Protein AF-E3KXL5-F1 (afdb_monomer_lite)

Foldseek 3Di:
DDDPQRVCVVVVHDDDQLNVLVVVLVPDDPVCVVLSVVLVPVPDRRGPVSSVVSVVVVVVVVVVVVVDPDDVPDDPDPPPPPDLDAAQLGHDPSHPDDPVQDCSNVVVNDDDDPPPPDPPDDDDDDD

Radius of gyration: 30.41 Å; chains: 1; bounding box: 52×74×77 Å

Structure (mmCIF, N/CA/C/O backbone):
data_AF-E3KXL5-F1
#
_entry.id   AF-E3KXL5-F1
#
loop_
_atom_site.group_PDB
_atom_site.id
_atom_site.type_symbol
_atom_site.label_atom_id
_atom_site.label_alt_id
_atom_site.label_comp_id
_atom_site.label_asym_id
_atom_site.label_entity_id
_atom_site.label_seq_id
_atom_site.pdbx_PDB_ins_code
_atom_site.Cartn_x
_atom_site.Cartn_y
_atom_site.Cartn_z
_atom_site.occupancy
_atom_site.B_iso_or_equiv
_atom_site.auth_seq_id
_atom_site.auth_comp_id
_atom_site.auth_asym_id
_atom_site.auth_atom_id
_atom_site.pdbx_PDB_model_num
ATOM 1 N N . MET A 1 1 ? -16.891 -24.657 21.244 1.00 61.53 1 MET A N 1
ATOM 2 C CA . MET A 1 1 ? -16.593 -23.553 22.189 1.00 61.53 1 MET A CA 1
ATOM 3 C C . MET A 1 1 ? -16.925 -22.233 21.511 1.00 61.53 1 MET A C 1
ATOM 5 O O . MET A 1 1 ? -16.466 -22.031 20.396 1.00 61.53 1 MET A O 1
ATOM 9 N N . LYS A 1 2 ? -17.722 -21.355 22.138 1.00 63.81 2 LYS A N 1
ATOM 10 C CA . LYS A 1 2 ? -17.938 -19.987 21.626 1.00 63.81 2 LYS A CA 1
ATOM 11 C C . LYS A 1 2 ? -16.601 -19.242 21.614 1.00 63.81 2 LYS A C 1
ATOM 13 O O . LYS A 1 2 ? -15.877 -19.318 22.611 1.00 63.81 2 LYS A O 1
ATOM 18 N N . THR A 1 3 ? -16.278 -18.558 20.517 1.00 76.62 3 THR A N 1
ATOM 19 C CA . THR A 1 3 ? -15.054 -17.751 20.427 1.00 76.62 3 THR A CA 1
ATOM 20 C C . THR A 1 3 ? -15.130 -16.589 21.419 1.00 76.62 3 THR A C 1
ATOM 22 O O . THR A 1 3 ? -16.216 -16.155 21.810 1.00 76.62 3 THR A O 1
ATOM 25 N N . PHE A 1 4 ? -13.974 -16.089 21.857 1.00 71.75 4 PHE A N 1
ATOM 26 C CA . PHE A 1 4 ? -13.883 -14.965 22.796 1.00 71.75 4 PHE A CA 1
ATOM 27 C C . PHE A 1 4 ? -14.692 -13.745 22.312 1.00 71.75 4 PHE A C 1
ATOM 29 O O . PHE A 1 4 ? -15.440 -13.156 23.088 1.00 71.75 4 PHE A O 1
ATOM 36 N N . LYS A 1 5 ? -14.656 -13.468 20.999 1.00 68.25 5 LYS A N 1
ATOM 37 C CA . LYS A 1 5 ? -15.459 -12.426 20.338 1.00 68.25 5 LYS A CA 1
ATOM 38 C C . LYS A 1 5 ? -16.966 -12.606 20.561 1.00 68.25 5 LYS A C 1
ATOM 40 O O . LYS A 1 5 ? -17.645 -11.645 20.897 1.00 68.25 5 LYS A O 1
ATOM 45 N N . THR A 1 6 ? -17.495 -13.823 20.420 1.00 75.44 6 THR A N 1
ATOM 46 C CA . THR A 1 6 ? -18.931 -14.099 20.615 1.00 75.44 6 THR A CA 1
ATOM 47 C C . THR A 1 6 ? -19.371 -13.857 22.059 1.00 75.44 6 THR A C 1
ATOM 49 O O . THR A 1 6 ? -20.452 -13.327 22.279 1.00 75.44 6 THR A O 1
ATOM 52 N N . ARG A 1 7 ? -18.525 -14.187 23.043 1.00 77.94 7 ARG A N 1
ATOM 53 C CA . ARG A 1 7 ? -18.833 -13.958 24.468 1.00 77.94 7 ARG A CA 1
ATOM 54 C C . ARG A 1 7 ? -18.870 -12.473 24.827 1.00 77.94 7 ARG A C 1
ATOM 56 O O . ARG A 1 7 ? -19.663 -12.071 25.666 1.00 77.94 7 ARG A O 1
ATOM 63 N N . LEU A 1 8 ? -18.020 -11.673 24.190 1.00 75.62 8 LEU A N 1
ATOM 64 C CA . LEU A 1 8 ? -17.990 -10.226 24.384 1.00 75.62 8 LEU A CA 1
ATOM 65 C C . LEU A 1 8 ? -19.215 -9.535 23.771 1.00 75.62 8 LEU A C 1
ATOM 67 O O . LEU A 1 8 ? -19.826 -8.684 24.408 1.00 75.62 8 LEU A O 1
ATOM 71 N N . ILE A 1 9 ? -19.632 -9.969 22.581 1.00 78.12 9 ILE A N 1
ATOM 72 C CA . ILE A 1 9 ? -20.859 -9.469 21.947 1.00 78.12 9 ILE A CA 1
ATOM 73 C C . ILE A 1 9 ? -22.093 -9.833 22.792 1.00 78.12 9 ILE A C 1
ATOM 75 O O . ILE A 1 9 ? -22.988 -9.008 22.945 1.00 78.12 9 ILE A O 1
ATOM 79 N N . GLU A 1 10 ? -22.125 -11.030 23.394 1.00 78.69 10 GLU A N 1
ATOM 80 C CA . GLU A 1 10 ? -23.221 -11.475 24.275 1.00 78.69 10 GLU A CA 1
ATOM 81 C C . GLU A 1 10 ? -23.403 -10.601 25.528 1.00 78.69 10 GLU A C 1
ATOM 83 O O . GLU A 1 10 ? -24.527 -10.466 26.003 1.00 78.69 10 GLU A O 1
ATOM 88 N N . VAL A 1 11 ? -22.340 -9.971 26.043 1.00 86.25 11 VAL A N 1
ATOM 89 C CA . VAL A 1 11 ? -22.422 -9.030 27.182 1.00 86.25 11 VAL A CA 1
ATOM 90 C C . VAL A 1 11 ? -22.650 -7.575 26.747 1.00 86.25 11 VAL A C 1
ATOM 92 O O . VAL A 1 11 ? -22.511 -6.661 27.555 1.00 86.25 11 VAL A O 1
ATOM 95 N N . GLY A 1 12 ? -22.984 -7.343 25.473 1.00 72.00 12 GLY A N 1
ATOM 96 C CA . GLY A 1 12 ? -23.193 -6.006 24.913 1.00 72.00 12 GLY A CA 1
ATOM 97 C C . GLY A 1 12 ? -21.901 -5.230 24.644 1.00 72.00 12 GLY A C 1
ATOM 98 O O . GLY A 1 12 ? -21.954 -4.036 24.361 1.00 72.00 12 GLY A O 1
ATOM 99 N N . TRP A 1 13 ? -20.737 -5.884 24.712 1.00 75.38 13 TRP A N 1
ATOM 100 C CA . TRP A 1 13 ? -19.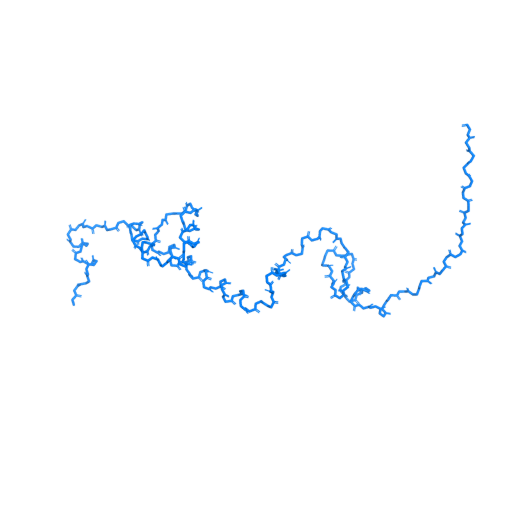456 -5.257 24.405 1.00 75.38 13 TRP A CA 1
ATOM 101 C C . TRP A 1 13 ? -19.150 -5.384 22.912 1.00 75.38 13 TRP A C 1
ATOM 103 O O . TRP A 1 13 ? -18.727 -6.435 22.421 1.00 75.38 13 TRP A O 1
ATOM 113 N N . SER A 1 14 ? -19.365 -4.298 22.170 1.00 71.75 14 SER A N 1
ATOM 114 C CA . SER A 1 14 ? -18.904 -4.174 20.788 1.00 71.75 14 SER A CA 1
ATOM 115 C C . SER A 1 14 ? -17.493 -3.595 20.768 1.00 71.75 14 SER A C 1
ATOM 117 O O . SER A 1 14 ? -17.280 -2.465 21.206 1.00 71.75 14 SER A O 1
ATOM 119 N N . LEU A 1 15 ? -16.536 -4.349 20.232 1.00 72.88 15 LEU A N 1
ATOM 120 C CA . LEU A 1 15 ? -15.184 -3.855 20.002 1.00 72.88 15 LEU A CA 1
ATOM 121 C C . LEU A 1 15 ? -15.188 -2.977 18.735 1.00 72.88 15 LEU A C 1
ATOM 123 O O . LEU A 1 15 ? -15.535 -3.502 17.671 1.00 72.88 15 LEU A O 1
ATOM 127 N N . PRO A 1 16 ? -14.844 -1.676 18.814 1.00 79.00 16 PRO A N 1
ATOM 128 C CA . PRO A 1 16 ? -14.803 -0.805 17.642 1.00 79.00 16 PRO A CA 1
ATOM 129 C C . PRO A 1 16 ? -13.850 -1.359 16.581 1.00 79.00 16 PRO A C 1
ATOM 131 O O . PRO A 1 16 ? -12.784 -1.877 16.927 1.00 79.00 16 PRO A O 1
ATOM 134 N N . ALA A 1 17 ? -14.203 -1.241 15.300 1.00 72.50 17 ALA A N 1
ATOM 135 C CA . ALA A 1 17 ? -13.388 -1.766 14.200 1.00 72.50 17 ALA A CA 1
ATOM 136 C C . ALA A 1 17 ? -11.941 -1.232 14.238 1.00 72.50 17 ALA A C 1
ATOM 138 O O . ALA A 1 17 ? -10.999 -1.990 13.989 1.00 72.50 17 ALA A O 1
ATOM 139 N N . ASP A 1 18 ? -11.778 0.018 14.671 1.00 77.38 18 ASP A N 1
ATOM 140 C CA . ASP A 1 18 ? -10.487 0.699 14.774 1.00 77.38 18 ASP A CA 1
ATOM 141 C C . ASP A 1 18 ? -9.579 0.104 15.853 1.00 77.38 18 ASP A C 1
ATOM 143 O O . ASP A 1 18 ? -8.371 -0.049 15.683 1.00 77.38 18 ASP A O 1
ATOM 147 N N . SER A 1 19 ? -10.166 -0.312 16.977 1.00 81.94 19 SER A N 1
ATOM 148 C CA . SER A 1 19 ? -9.399 -0.855 18.101 1.00 81.94 19 SER A CA 1
ATOM 149 C C . SER A 1 19 ? -8.702 -2.177 17.756 1.00 81.94 19 SER A C 1
ATOM 151 O O . SER A 1 19 ? -7.617 -2.455 18.265 1.00 81.94 19 SER A O 1
ATOM 153 N N . ILE A 1 20 ? -9.282 -2.975 16.849 1.00 84.81 20 ILE A N 1
ATOM 154 C CA . ILE A 1 20 ? -8.663 -4.217 16.369 1.00 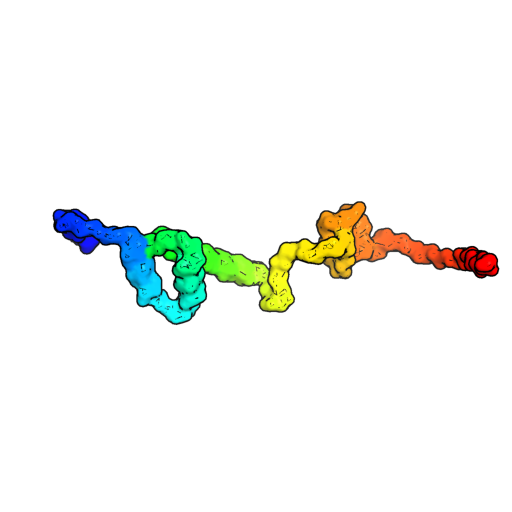84.81 20 ILE A CA 1
ATOM 155 C C . ILE A 1 20 ? -7.494 -3.908 15.435 1.00 84.81 20 ILE A C 1
ATOM 157 O O . ILE A 1 20 ? -6.452 -4.551 15.554 1.00 84.81 20 ILE A O 1
ATOM 161 N N . GLY A 1 21 ? -7.644 -2.941 14.523 1.00 87.50 21 GLY A N 1
ATOM 162 C CA . GLY A 1 21 ? -6.566 -2.567 13.606 1.00 87.50 21 GLY A CA 1
ATOM 163 C C . GLY A 1 21 ? -5.344 -2.056 14.365 1.00 87.50 21 GLY A C 1
ATOM 164 O O . GLY A 1 21 ? -4.239 -2.556 14.154 1.00 87.50 21 GLY A O 1
ATOM 165 N N . HIS A 1 22 ? -5.557 -1.172 15.343 1.00 88.56 22 HIS A N 1
ATOM 166 C CA . HIS A 1 22 ? -4.496 -0.704 16.235 1.00 88.56 22 HIS A CA 1
ATOM 167 C C . HIS A 1 22 ? -3.835 -1.840 17.033 1.00 88.56 22 HIS A C 1
ATOM 169 O O . HIS A 1 22 ? -2.610 -1.910 17.086 1.00 88.56 22 HIS A O 1
ATOM 175 N N . LEU A 1 23 ? -4.615 -2.775 17.592 1.00 89.56 23 LEU A N 1
ATOM 176 C CA . LEU A 1 23 ? -4.066 -3.910 18.347 1.00 89.56 23 LEU A CA 1
ATOM 177 C C . LEU A 1 23 ? -3.187 -4.829 17.485 1.00 89.56 23 LEU A C 1
ATOM 179 O O . LEU A 1 23 ? -2.213 -5.397 17.978 1.00 89.56 23 LEU A O 1
ATOM 183 N N . VAL A 1 24 ? -3.536 -5.002 16.209 1.00 89.12 24 VAL A N 1
ATOM 184 C CA . VAL A 1 24 ? -2.737 -5.790 15.262 1.00 89.12 24 VAL A CA 1
ATOM 185 C C . VAL A 1 24 ? -1.449 -5.060 14.893 1.00 89.12 24 VAL A C 1
ATOM 187 O O . VAL A 1 24 ? -0.395 -5.695 14.861 1.00 89.12 24 VAL A O 1
ATOM 190 N N . MET A 1 25 ? -1.507 -3.745 14.671 1.00 89.69 25 MET A N 1
ATOM 191 C CA . MET A 1 25 ? -0.316 -2.931 14.405 1.00 89.69 25 MET A CA 1
ATOM 192 C C . MET A 1 25 ? 0.680 -2.964 15.573 1.00 89.69 25 MET A C 1
ATOM 194 O O . MET A 1 25 ? 1.880 -3.042 15.338 1.00 89.69 25 MET A O 1
ATOM 198 N N . ASP A 1 26 ? 0.198 -3.040 16.815 1.00 90.44 26 ASP A N 1
ATOM 199 C CA . ASP A 1 26 ? 1.023 -3.219 18.023 1.00 90.44 26 ASP A CA 1
ATOM 200 C C . ASP A 1 26 ? 1.795 -4.552 18.064 1.00 90.44 26 ASP A C 1
ATOM 202 O O . ASP A 1 26 ? 2.722 -4.729 18.857 1.00 90.44 26 ASP A O 1
ATOM 206 N N . LYS A 1 27 ? 1.408 -5.534 17.239 1.00 91.88 27 LYS A N 1
ATOM 207 C CA . LYS A 1 27 ? 2.104 -6.825 17.105 1.00 91.88 27 LYS A CA 1
ATOM 208 C C . LYS A 1 27 ? 3.084 -6.861 15.939 1.00 91.88 27 LYS A C 1
ATOM 210 O O . LYS A 1 27 ? 3.661 -7.919 15.680 1.00 91.88 27 LYS A O 1
ATOM 215 N N . PHE A 1 28 ? 3.274 -5.752 15.230 1.00 92.69 28 PHE A N 1
ATOM 216 C CA . PHE A 1 28 ? 4.205 -5.716 14.114 1.00 92.69 28 PHE A CA 1
ATOM 217 C C . PHE A 1 28 ? 5.655 -5.825 14.606 1.00 92.69 28 PHE A C 1
ATOM 219 O O . PHE A 1 28 ? 6.033 -5.185 15.587 1.00 92.69 28 PHE A O 1
ATOM 226 N N . PRO A 1 29 ? 6.495 -6.637 13.942 1.00 93.31 29 PRO A N 1
ATOM 227 C CA . PRO A 1 29 ? 7.931 -6.576 14.155 1.00 93.31 29 PRO A CA 1
ATOM 228 C C . PRO A 1 29 ? 8.482 -5.249 13.614 1.00 93.31 29 PRO A C 1
ATOM 230 O O . PRO A 1 29 ? 7.936 -4.691 12.663 1.00 93.31 29 PRO A O 1
ATOM 233 N N . ALA A 1 30 ? 9.628 -4.806 14.142 1.00 90.44 30 ALA A N 1
ATOM 234 C CA . ALA A 1 30 ? 10.291 -3.558 13.733 1.00 90.44 30 ALA A CA 1
ATOM 235 C C . ALA A 1 30 ? 10.601 -3.474 12.221 1.00 90.44 30 ALA A C 1
ATOM 237 O O . ALA A 1 30 ? 10.790 -2.398 11.661 1.00 90.44 30 ALA A O 1
ATOM 238 N N . SER A 1 31 ? 10.638 -4.612 11.519 1.00 88.44 31 SER A N 1
ATOM 239 C CA . SER A 1 31 ? 10.799 -4.654 10.063 1.00 88.44 31 SER A CA 1
ATOM 240 C C . SER A 1 31 ? 9.597 -4.111 9.278 1.00 88.44 31 SER A C 1
ATOM 242 O O . SER A 1 31 ? 9.747 -3.867 8.082 1.00 88.44 31 SER A O 1
ATOM 244 N N . LEU A 1 32 ? 8.430 -3.928 9.911 1.00 89.81 32 LEU A N 1
ATOM 245 C CA . LEU A 1 32 ? 7.208 -3.402 9.288 1.00 89.81 32 LEU A CA 1
ATOM 246 C C . LEU A 1 32 ? 6.861 -1.968 9.738 1.00 89.81 32 LEU A C 1
ATOM 248 O O . LEU A 1 32 ? 5.772 -1.485 9.419 1.00 89.81 32 LEU A O 1
ATOM 252 N N . ASP A 1 33 ? 7.767 -1.258 10.421 1.00 90.25 33 ASP A N 1
ATOM 253 C CA . ASP A 1 33 ? 7.549 0.127 10.889 1.00 90.25 33 ASP A CA 1
ATOM 254 C C . ASP A 1 33 ? 7.189 1.084 9.744 1.00 90.25 33 ASP A C 1
ATOM 256 O O . ASP A 1 33 ? 6.362 1.987 9.873 1.00 90.25 33 ASP A O 1
ATOM 260 N N . ASN A 1 34 ? 7.781 0.865 8.573 1.00 89.75 34 ASN A N 1
ATOM 261 C CA . ASN A 1 34 ? 7.462 1.594 7.352 1.00 89.75 34 ASN A CA 1
ATOM 262 C C . ASN A 1 34 ? 5.994 1.413 6.933 1.00 89.75 34 ASN A C 1
ATOM 264 O O . ASN A 1 34 ? 5.348 2.385 6.553 1.00 89.75 34 ASN A O 1
ATOM 268 N N . ILE A 1 35 ? 5.457 0.194 7.005 1.00 91.12 35 ILE A N 1
ATOM 269 C CA . ILE A 1 35 ? 4.060 -0.093 6.651 1.00 91.12 35 ILE A CA 1
ATOM 270 C C . ILE A 1 35 ? 3.128 0.476 7.716 1.00 91.12 35 ILE A C 1
ATOM 272 O O . ILE A 1 35 ? 2.116 1.075 7.362 1.00 91.12 35 ILE A O 1
ATOM 276 N N . ALA A 1 36 ? 3.488 0.351 8.997 1.00 90.88 36 ALA A N 1
ATOM 277 C CA . ALA A 1 36 ? 2.729 0.950 10.088 1.00 90.88 36 ALA A CA 1
ATOM 278 C C . ALA A 1 36 ? 2.579 2.467 9.892 1.00 90.88 36 ALA A C 1
ATOM 280 O O . ALA A 1 36 ? 1.465 2.984 9.948 1.00 90.88 36 ALA A O 1
ATOM 281 N N . ASN A 1 37 ? 3.669 3.160 9.547 1.00 91.06 37 ASN A N 1
ATOM 282 C CA . ASN A 1 37 ? 3.640 4.585 9.217 1.00 91.06 37 ASN A CA 1
ATOM 283 C C . ASN A 1 37 ? 2.754 4.898 8.002 1.00 91.06 37 ASN A C 1
ATOM 285 O O . ASN A 1 37 ? 2.020 5.880 8.010 1.00 91.06 37 ASN A O 1
ATOM 289 N N . VAL A 1 38 ? 2.784 4.072 6.953 1.00 90.50 38 VAL A N 1
ATOM 290 C CA . VAL A 1 38 ? 1.918 4.274 5.778 1.00 90.50 38 VAL A CA 1
ATOM 291 C C . VAL A 1 38 ? 0.440 4.114 6.139 1.00 90.50 38 VAL A C 1
ATOM 293 O O . VAL A 1 38 ? -0.386 4.901 5.675 1.00 90.50 38 VAL A O 1
ATOM 296 N N . ILE A 1 39 ? 0.101 3.132 6.975 1.00 89.81 39 ILE A N 1
ATOM 297 C CA . ILE A 1 39 ? -1.273 2.911 7.436 1.00 89.81 39 ILE A CA 1
ATOM 298 C C . ILE A 1 39 ? -1.751 4.117 8.259 1.00 89.81 39 ILE A C 1
ATOM 300 O O . ILE A 1 39 ? -2.821 4.652 7.975 1.00 89.81 39 ILE A O 1
ATOM 304 N N . THR A 1 40 ? -0.944 4.616 9.204 1.00 89.69 40 THR A N 1
ATOM 305 C CA . THR A 1 40 ? -1.327 5.770 10.041 1.00 89.69 40 THR A CA 1
ATOM 306 C C . THR A 1 40 ? -1.459 7.080 9.263 1.00 89.69 40 THR A C 1
ATOM 308 O O . THR A 1 40 ? -2.279 7.920 9.623 1.00 89.69 40 THR A O 1
ATOM 311 N N . HIS A 1 41 ? -0.708 7.257 8.172 1.00 90.12 41 HIS A N 1
ATOM 312 C CA . HIS A 1 41 ? -0.729 8.482 7.361 1.00 90.12 41 HIS A CA 1
ATOM 313 C C . HIS A 1 41 ? -1.648 8.405 6.129 1.00 90.12 41 HIS A C 1
ATOM 315 O O . HIS A 1 41 ? -1.710 9.352 5.348 1.00 90.12 41 HIS A O 1
ATOM 321 N N . THR A 1 42 ? -2.38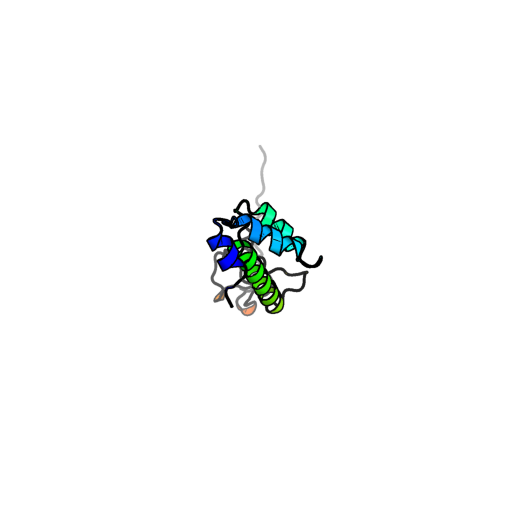4 7.306 5.937 1.00 84.50 42 THR A N 1
ATOM 322 C CA . THR A 1 42 ? -3.325 7.144 4.811 1.00 84.50 42 THR A CA 1
ATOM 323 C C . THR A 1 42 ? -4.622 7.951 4.999 1.00 84.50 42 THR A C 1
ATOM 325 O O . THR A 1 42 ? -5.374 8.145 4.044 1.00 84.50 42 THR A O 1
ATOM 328 N N . GLY A 1 43 ? -4.895 8.446 6.214 1.00 80.94 43 GLY A N 1
ATOM 329 C CA . GLY A 1 43 ? -6.096 9.234 6.524 1.00 80.94 43 GLY A CA 1
ATOM 330 C C . GLY A 1 43 ? -7.403 8.429 6.498 1.00 80.94 43 GLY A C 1
ATOM 331 O O . GLY A 1 43 ? -8.481 9.015 6.511 1.00 80.94 43 GLY A O 1
ATOM 332 N N . LYS A 1 44 ? -7.313 7.094 6.442 1.00 85.38 44 LYS A N 1
ATOM 333 C CA . LYS A 1 44 ? -8.441 6.163 6.577 1.00 85.38 44 LYS A CA 1
ATOM 334 C C . LYS A 1 44 ? -8.536 5.667 8.018 1.00 85.38 44 LYS A C 1
ATOM 336 O O . LYS A 1 44 ? -7.527 5.613 8.718 1.00 85.38 44 LYS A O 1
ATOM 341 N N . GLU A 1 45 ? -9.734 5.265 8.425 1.00 84.62 45 GLU A N 1
ATOM 342 C CA . GLU A 1 45 ? -9.956 4.575 9.699 1.00 84.62 45 GLU A CA 1
ATOM 343 C C . GLU A 1 45 ? -9.147 3.270 9.753 1.00 84.62 45 GLU A C 1
ATOM 345 O O . GLU A 1 45 ? -9.148 2.484 8.800 1.00 84.62 45 GLU A O 1
ATOM 350 N N . ILE A 1 46 ? -8.427 3.053 10.858 1.00 86.75 46 ILE A N 1
ATOM 351 C CA . ILE A 1 46 ? -7.462 1.955 11.028 1.00 86.75 46 ILE A CA 1
ATOM 352 C C . ILE A 1 46 ? -8.218 0.690 11.440 1.00 86.75 46 ILE A C 1
ATOM 354 O O . ILE A 1 46 ? -8.145 0.210 12.565 1.00 86.75 46 ILE A O 1
ATOM 358 N N . THR A 1 47 ? -8.974 0.137 10.501 1.00 88.88 47 THR A N 1
ATOM 359 C CA . THR A 1 47 ? -9.713 -1.117 10.678 1.00 88.88 47 THR A CA 1
ATOM 360 C C . THR A 1 47 ? -8.840 -2.325 10.340 1.00 88.88 47 THR A C 1
ATOM 362 O O . THR A 1 47 ? -7.863 -2.213 9.596 1.00 88.88 47 THR A O 1
ATOM 365 N N . LEU A 1 48 ? -9.200 -3.514 10.836 1.00 87.38 48 LEU A N 1
ATOM 366 C CA . LEU A 1 48 ? -8.491 -4.759 10.500 1.00 87.38 48 LEU A CA 1
ATOM 367 C C . LEU A 1 48 ? -8.352 -4.965 8.982 1.00 87.38 48 LEU A C 1
ATOM 369 O O . LEU A 1 48 ? -7.277 -5.337 8.516 1.00 87.38 48 LEU A O 1
ATOM 373 N N . ASP A 1 49 ? -9.415 -4.702 8.221 1.00 89.00 49 ASP A N 1
ATOM 374 C CA . ASP A 1 49 ? -9.413 -4.849 6.766 1.00 89.00 49 ASP A CA 1
ATOM 375 C C . ASP A 1 49 ? -8.388 -3.923 6.105 1.00 89.00 49 ASP A C 1
ATOM 377 O O . ASP A 1 49 ? -7.589 -4.382 5.291 1.00 89.00 49 ASP A O 1
ATOM 381 N N . THR A 1 50 ? -8.314 -2.652 6.524 1.00 90.19 50 THR A N 1
ATOM 382 C CA . THR A 1 50 ? -7.307 -1.722 5.984 1.00 90.19 50 THR A CA 1
ATOM 383 C C . THR A 1 50 ? -5.882 -2.191 6.269 1.00 90.19 50 THR A C 1
ATOM 385 O O . THR A 1 50 ? -5.044 -2.191 5.368 1.00 90.19 50 THR A O 1
ATOM 388 N N . VAL A 1 51 ? -5.606 -2.663 7.488 1.00 91.50 51 VAL A N 1
ATOM 389 C CA . VAL A 1 51 ? -4.292 -3.202 7.861 1.00 91.50 51 VAL A CA 1
ATOM 390 C C . VAL A 1 51 ? -3.930 -4.404 6.982 1.00 91.50 51 VAL A C 1
ATOM 392 O O . VAL A 1 51 ? -2.831 -4.455 6.427 1.00 91.50 51 VAL A O 1
ATOM 395 N N . VAL A 1 52 ? -4.856 -5.352 6.805 1.00 91.19 52 VAL A N 1
ATOM 396 C CA . VAL A 1 52 ? -4.644 -6.544 5.968 1.00 91.19 52 VAL A CA 1
ATOM 397 C C . VAL A 1 52 ? -4.432 -6.170 4.500 1.00 91.19 52 VAL A C 1
ATOM 399 O O . VAL A 1 52 ? -3.546 -6.729 3.850 1.00 91.19 52 VAL A O 1
ATOM 402 N N . ASP A 1 53 ? -5.186 -5.211 3.972 1.00 92.81 53 ASP A N 1
ATOM 403 C CA . ASP A 1 53 ? -5.047 -4.758 2.589 1.00 92.81 53 ASP A CA 1
ATOM 404 C C . ASP A 1 53 ? -3.699 -4.076 2.337 1.00 92.81 53 ASP A C 1
ATOM 406 O O . ASP A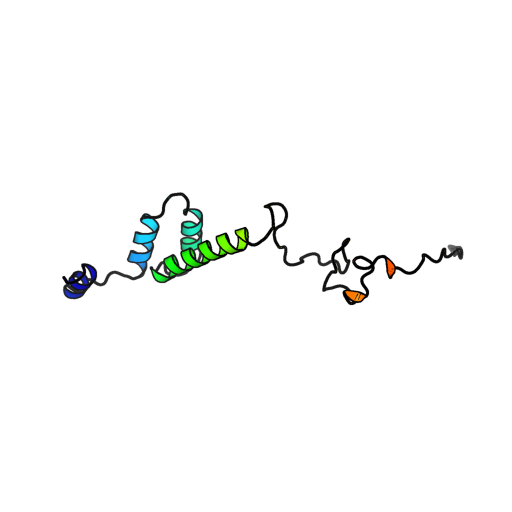 1 53 ? -3.042 -4.360 1.331 1.00 92.81 53 ASP A O 1
ATOM 410 N N . HIS A 1 54 ? -3.221 -3.252 3.274 1.00 92.12 54 HIS A N 1
ATOM 411 C CA . HIS A 1 54 ? -1.881 -2.667 3.196 1.00 92.12 54 HIS A CA 1
ATOM 412 C C . HIS A 1 54 ? -0.776 -3.734 3.256 1.00 92.12 54 HIS A C 1
ATOM 414 O O . HIS A 1 54 ? 0.212 -3.626 2.526 1.00 92.12 54 HIS A O 1
ATOM 420 N N . LEU A 1 55 ? -0.942 -4.790 4.061 1.00 92.19 55 LEU A N 1
ATOM 421 C CA . LEU A 1 55 ? 0.001 -5.915 4.112 1.00 92.19 55 LEU A CA 1
ATOM 422 C C . LEU A 1 55 ? 0.027 -6.710 2.800 1.00 92.19 55 LEU A C 1
ATOM 424 O O . LEU A 1 55 ? 1.106 -7.020 2.293 1.00 92.19 55 LEU A O 1
ATOM 428 N N . ARG A 1 56 ? -1.141 -6.997 2.211 1.00 92.06 56 ARG A N 1
ATOM 429 C CA . ARG A 1 56 ? -1.241 -7.653 0.895 1.00 92.06 56 ARG A CA 1
ATOM 430 C C . ARG A 1 56 ? -0.580 -6.817 -0.193 1.00 92.06 56 ARG A C 1
ATOM 432 O O . ARG A 1 56 ? 0.217 -7.332 -0.972 1.00 92.06 56 ARG A O 1
ATOM 439 N N . LEU A 1 57 ? -0.863 -5.515 -0.211 1.00 90.75 57 LEU A N 1
ATOM 440 C CA . LEU A 1 57 ? -0.233 -4.581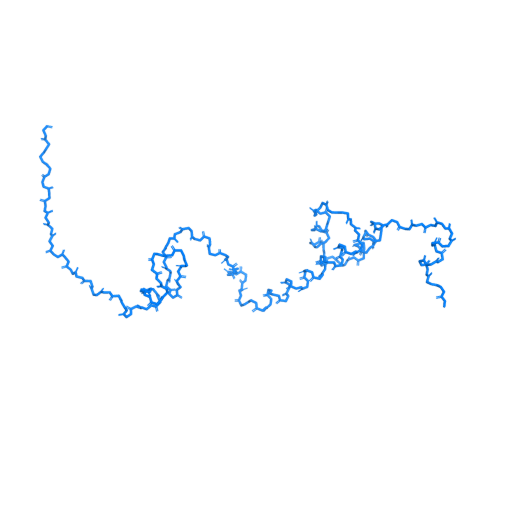 -1.138 1.00 90.75 57 LEU A CA 1
ATOM 441 C C . LEU A 1 57 ? 1.289 -4.557 -0.954 1.00 90.75 57 LEU A C 1
ATOM 443 O O . LEU A 1 57 ? 2.024 -4.511 -1.939 1.00 90.75 57 LEU A O 1
ATOM 447 N N . HIS A 1 58 ? 1.783 -4.604 0.284 1.00 89.56 58 HIS A N 1
ATOM 448 C CA . HIS A 1 58 ? 3.215 -4.681 0.546 1.00 89.56 58 HIS A CA 1
ATOM 449 C C . HIS A 1 58 ? 3.834 -5.966 -0.017 1.00 89.56 58 HIS A C 1
ATOM 451 O O . HIS A 1 58 ? 4.842 -5.884 -0.716 1.00 89.56 58 HIS A O 1
ATOM 457 N N . ALA A 1 59 ? 3.213 -7.126 0.218 1.00 89.06 59 ALA A N 1
ATOM 458 C CA . ALA A 1 59 ? 3.687 -8.407 -0.304 1.00 89.06 59 ALA A CA 1
ATOM 459 C C . ALA A 1 59 ? 3.749 -8.411 -1.841 1.00 89.06 59 ALA A C 1
ATOM 461 O O . ALA A 1 59 ? 4.798 -8.702 -2.411 1.00 89.06 59 ALA A O 1
ATOM 462 N N . HIS A 1 60 ? 2.685 -7.958 -2.515 1.00 88.75 60 HIS A N 1
ATOM 463 C CA . HIS A 1 60 ? 2.678 -7.831 -3.976 1.00 88.75 60 HIS A CA 1
ATOM 464 C C . HIS A 1 60 ? 3.748 -6.858 -4.493 1.00 88.75 60 HIS A C 1
ATOM 466 O O . HIS A 1 60 ? 4.331 -7.086 -5.549 1.00 88.75 60 HIS A O 1
ATOM 472 N N . ASN A 1 61 ? 4.034 -5.770 -3.767 1.00 85.25 61 ASN A N 1
ATOM 473 C CA . ASN A 1 61 ? 5.115 -4.850 -4.130 1.00 85.25 61 ASN A CA 1
ATOM 474 C C . ASN A 1 61 ? 6.507 -5.469 -3.947 1.00 85.25 61 ASN A C 1
ATOM 476 O O . ASN A 1 61 ? 7.421 -5.129 -4.694 1.00 85.25 61 ASN A O 1
ATOM 480 N N . LEU A 1 62 ? 6.697 -6.351 -2.963 1.00 84.38 62 LEU A N 1
ATOM 481 C CA . LEU A 1 62 ? 7.944 -7.102 -2.813 1.00 84.38 62 LEU A CA 1
ATOM 482 C C . LEU A 1 62 ? 8.129 -8.085 -3.971 1.00 84.38 62 LEU A C 1
ATOM 484 O O . LEU A 1 62 ? 9.203 -8.124 -4.566 1.00 84.38 62 LEU A O 1
ATOM 488 N N . GLU A 1 63 ? 7.078 -8.824 -4.324 1.00 80.25 63 GLU A N 1
ATOM 489 C CA . GLU A 1 63 ? 7.087 -9.766 -5.447 1.00 80.25 63 GLU A CA 1
ATOM 490 C C . GLU A 1 63 ? 7.316 -9.051 -6.784 1.00 80.25 63 GLU A C 1
ATOM 492 O O . GLU A 1 63 ? 8.188 -9.445 -7.554 1.00 80.25 63 GLU A O 1
ATOM 497 N N . SER A 1 64 ? 6.611 -7.948 -7.046 1.00 73.31 64 SER A N 1
ATOM 498 C CA . SER A 1 64 ? 6.783 -7.179 -8.284 1.00 73.31 64 SER A CA 1
ATOM 499 C C . SER A 1 64 ? 8.173 -6.547 -8.394 1.00 73.31 64 SER A C 1
ATOM 501 O O . SER A 1 64 ? 8.761 -6.539 -9.476 1.00 73.31 64 SER A O 1
ATOM 503 N N . ARG A 1 65 ? 8.751 -6.086 -7.275 1.00 66.44 65 ARG A N 1
ATOM 504 C CA . ARG A 1 65 ? 10.149 -5.629 -7.213 1.00 66.44 65 ARG A CA 1
ATOM 505 C C . ARG A 1 65 ? 11.155 -6.752 -7.437 1.00 66.44 65 ARG A C 1
ATOM 507 O O . ARG A 1 65 ? 12.219 -6.477 -7.972 1.00 66.44 65 ARG A O 1
ATOM 514 N N . ALA A 1 66 ? 10.847 -7.980 -7.026 1.00 59.72 66 ALA A N 1
ATOM 515 C CA . ALA A 1 66 ? 11.710 -9.139 -7.247 1.00 59.72 66 ALA A CA 1
ATOM 516 C C . ALA A 1 66 ? 11.645 -9.657 -8.697 1.00 59.72 66 ALA A C 1
ATOM 518 O O . ALA A 1 66 ? 12.629 -10.195 -9.197 1.00 59.72 66 ALA A O 1
ATOM 519 N N . ILE A 1 67 ? 10.506 -9.482 -9.376 1.00 57.50 67 ILE A N 1
ATOM 520 C CA . ILE A 1 67 ? 10.304 -9.873 -10.782 1.00 57.50 67 ILE A CA 1
ATOM 521 C C . ILE A 1 67 ? 10.884 -8.822 -11.744 1.00 57.50 67 ILE A C 1
ATOM 523 O O . ILE A 1 67 ? 11.359 -9.156 -12.830 1.00 57.50 67 ILE A O 1
ATOM 527 N N . GLY A 1 68 ? 10.883 -7.546 -11.355 1.00 50.16 68 GLY A N 1
ATOM 528 C CA . GLY A 1 68 ? 11.560 -6.495 -12.103 1.00 50.16 68 GLY A CA 1
ATOM 529 C C . GLY A 1 68 ? 13.079 -6.613 -11.973 1.00 50.16 68 GLY A C 1
ATOM 530 O O . GLY A 1 68 ? 13.628 -6.387 -10.903 1.00 50.16 68 GLY A O 1
ATOM 531 N N . ASN A 1 69 ? 13.785 -6.853 -13.080 1.00 48.09 69 ASN A N 1
ATOM 532 C CA . ASN A 1 69 ? 15.255 -6.807 -13.170 1.00 48.09 69 ASN A CA 1
ATOM 533 C C . ASN A 1 69 ? 15.846 -5.382 -12.975 1.00 48.09 69 ASN A C 1
ATOM 535 O O . ASN A 1 69 ? 16.948 -5.083 -13.430 1.00 48.09 69 ASN A O 1
ATOM 539 N N . GLY A 1 70 ? 15.108 -4.471 -12.337 1.00 50.84 70 GLY A N 1
ATOM 540 C CA . GLY A 1 70 ? 15.577 -3.143 -11.973 1.00 50.84 70 GLY A CA 1
ATOM 541 C C . GLY A 1 70 ? 16.376 -3.232 -10.683 1.00 50.84 70 GLY A C 1
ATOM 542 O O . GLY A 1 70 ? 15.816 -3.274 -9.587 1.00 50.84 70 GLY A O 1
ATOM 543 N N . THR A 1 71 ? 17.702 -3.253 -10.792 1.00 48.72 71 THR A N 1
ATOM 544 C CA . THR A 1 71 ? 18.580 -2.933 -9.662 1.00 48.72 71 THR A CA 1
ATOM 545 C C . THR A 1 71 ? 18.159 -1.581 -9.069 1.00 48.72 71 THR A C 1
ATOM 547 O O . THR A 1 71 ? 17.559 -0.756 -9.754 1.00 48.72 71 THR A O 1
ATOM 550 N N . LYS A 1 72 ? 18.505 -1.280 -7.807 1.00 53.06 72 LYS A N 1
ATOM 551 C CA . LYS A 1 72 ? 18.241 0.042 -7.182 1.00 53.06 72 LYS A CA 1
ATOM 552 C C . LYS A 1 72 ? 18.709 1.254 -8.025 1.00 53.06 72 LYS A C 1
ATOM 554 O O . LYS A 1 72 ? 18.348 2.377 -7.691 1.00 53.06 72 LYS A O 1
ATOM 559 N N . SER A 1 73 ? 19.508 1.038 -9.075 1.00 49.06 73 SER A N 1
ATOM 560 C CA . SER A 1 73 ? 19.960 2.047 -10.035 1.00 49.06 73 SER A CA 1
ATOM 561 C C . SER A 1 73 ? 19.027 2.286 -11.231 1.00 49.06 73 SER A C 1
ATOM 563 O O . SER A 1 73 ? 19.200 3.307 -11.882 1.00 49.06 73 SER A O 1
ATOM 565 N N . ASP A 1 74 ? 18.068 1.403 -11.519 1.00 47.59 74 ASP A N 1
ATOM 566 C CA . ASP A 1 74 ? 17.097 1.552 -12.613 1.00 47.59 74 ASP A CA 1
ATOM 567 C C . ASP A 1 74 ? 15.685 1.217 -12.109 1.00 47.59 74 ASP A C 1
ATOM 569 O O . ASP A 1 74 ? 15.176 0.110 -12.315 1.00 47.59 74 ASP A O 1
ATOM 573 N N . PRO A 1 75 ? 15.011 2.153 -11.412 1.00 48.41 75 PRO A N 1
ATOM 574 C CA . PRO A 1 75 ? 13.569 2.041 -11.275 1.00 48.41 75 PRO A CA 1
ATOM 575 C C . PRO A 1 75 ? 12.955 1.992 -12.680 1.00 48.41 75 PRO A C 1
ATOM 577 O O . PRO A 1 75 ? 13.430 2.677 -13.587 1.00 48.41 75 PRO A O 1
ATOM 580 N N . ILE A 1 76 ? 11.877 1.221 -12.858 1.00 54.00 76 ILE A N 1
ATOM 581 C CA . ILE A 1 76 ? 10.978 1.374 -14.008 1.00 54.00 76 ILE A CA 1
ATOM 582 C C . ILE A 1 76 ? 10.456 2.810 -13.937 1.00 54.00 76 ILE A C 1
ATOM 584 O O . ILE A 1 76 ? 9.477 3.114 -13.258 1.00 54.00 76 ILE A O 1
ATOM 588 N N . THR A 1 77 ? 11.183 3.730 -14.558 1.00 53.34 77 THR A N 1
ATOM 589 C CA . THR A 1 77 ? 10.725 5.093 -14.731 1.00 53.34 77 THR A CA 1
ATOM 590 C C . THR A 1 77 ? 9.606 5.001 -15.758 1.00 53.34 77 THR A C 1
ATOM 592 O O . THR A 1 77 ? 9.817 4.559 -16.887 1.00 53.34 77 THR A O 1
ATOM 595 N N . LEU A 1 78 ? 8.385 5.389 -15.373 1.00 58.09 78 LEU A N 1
ATOM 596 C CA . LEU A 1 78 ? 7.465 5.964 -16.353 1.00 58.09 78 LEU A CA 1
ATOM 597 C C . LEU A 1 78 ? 8.309 6.966 -17.139 1.00 58.09 78 LEU A C 1
ATOM 599 O O . LEU A 1 78 ? 8.957 7.791 -16.502 1.00 58.09 78 LEU A O 1
ATOM 603 N N . PHE A 1 79 ? 8.407 6.827 -18.462 1.00 52.75 79 PHE A N 1
ATOM 604 C CA . PHE A 1 79 ? 9.276 7.656 -19.297 1.00 52.75 79 PHE A CA 1
ATOM 605 C C . PHE A 1 79 ? 8.933 9.145 -19.082 1.00 52.75 79 PHE A C 1
ATOM 607 O O . PHE A 1 79 ? 8.057 9.691 -19.742 1.00 52.75 79 PHE A O 1
ATOM 614 N N . THR A 1 80 ? 9.592 9.800 -18.121 1.00 55.06 80 THR A N 1
ATOM 615 C CA . THR A 1 80 ? 9.378 11.208 -17.748 1.00 55.06 80 THR A CA 1
ATOM 616 C C . THR A 1 80 ? 10.286 12.146 -18.529 1.00 55.06 80 THR A C 1
ATOM 618 O O . THR A 1 80 ? 10.286 13.353 -18.288 1.00 55.06 80 THR A O 1
ATOM 621 N N . ASP A 1 81 ? 11.058 11.619 -19.482 1.00 59.31 81 ASP A N 1
ATOM 622 C CA . ASP A 1 81 ? 11.788 12.466 -20.406 1.00 59.31 81 ASP A CA 1
ATOM 623 C C . ASP A 1 81 ? 10.786 13.152 -21.340 1.00 59.31 81 ASP A C 1
ATOM 625 O O . ASP A 1 81 ? 10.269 12.556 -22.284 1.00 59.31 81 ASP A O 1
ATOM 629 N N . SER A 1 82 ? 10.505 14.424 -21.054 1.00 65.31 82 SER A N 1
ATOM 630 C CA . SER A 1 82 ? 9.689 15.299 -21.898 1.00 65.31 82 SER A CA 1
ATOM 631 C C . SER A 1 82 ? 10.338 15.564 -23.259 1.00 65.31 82 SER A C 1
ATOM 633 O O . SER A 1 82 ? 9.698 16.120 -24.158 1.00 65.31 82 SER A O 1
ATOM 635 N N . SER A 1 83 ? 11.602 15.166 -23.447 1.00 75.44 83 SER A N 1
ATOM 636 C CA . SER A 1 83 ? 12.212 15.163 -24.764 1.00 75.44 83 SER A CA 1
ATOM 637 C C . SER A 1 83 ? 11.492 14.158 -25.666 1.00 75.44 83 SER A C 1
ATOM 639 O O . SER A 1 83 ? 11.219 13.029 -25.287 1.00 75.44 83 SER A O 1
ATOM 641 N N . ARG A 1 84 ? 11.215 14.540 -26.917 1.00 80.44 84 ARG A N 1
ATOM 642 C CA . ARG A 1 84 ? 10.711 13.614 -27.953 1.00 80.44 84 ARG A CA 1
ATOM 643 C C . ARG A 1 84 ? 11.837 12.799 -28.609 1.00 80.44 84 ARG A C 1
ATOM 645 O O . ARG A 1 84 ? 11.668 12.262 -29.709 1.00 80.44 84 ARG A O 1
ATOM 652 N N . ARG A 1 85 ? 13.030 12.784 -27.998 1.00 84.25 85 ARG A N 1
ATOM 653 C CA . ARG A 1 85 ? 14.238 12.165 -28.557 1.00 84.25 85 ARG A CA 1
ATOM 654 C C . ARG A 1 85 ? 14.330 10.709 -28.108 1.00 84.25 85 ARG A C 1
ATOM 656 O O . ARG A 1 85 ? 14.067 10.380 -26.957 1.00 84.25 85 ARG A O 1
ATOM 663 N N . CYS A 1 86 ? 14.719 9.842 -29.036 1.00 87.94 86 CYS A N 1
ATOM 664 C CA . CYS A 1 86 ? 14.994 8.433 -28.757 1.00 87.94 86 CYS A CA 1
ATOM 665 C C . CYS A 1 86 ? 16.439 8.265 -28.255 1.00 87.94 86 CYS A C 1
ATOM 667 O O . CYS A 1 86 ? 17.337 8.985 -28.704 1.00 87.94 86 CYS A O 1
ATOM 669 N N . LYS A 1 87 ? 16.672 7.314 -27.343 1.00 85.06 87 LYS A N 1
ATOM 670 C CA . LYS A 1 87 ? 17.999 6.981 -26.780 1.00 85.06 87 LYS A CA 1
ATOM 671 C C . LYS A 1 87 ? 18.535 5.705 -27.429 1.00 85.06 87 LYS A C 1
ATOM 673 O O . LYS A 1 87 ? 17.747 4.934 -27.959 1.00 85.06 87 LYS A O 1
ATOM 678 N N . ARG A 1 88 ? 19.860 5.487 -27.435 1.00 81.94 88 ARG A N 1
ATOM 679 C CA . ARG A 1 88 ? 20.492 4.310 -28.077 1.00 81.94 88 ARG A CA 1
ATOM 680 C C . ARG A 1 88 ? 19.788 3.021 -27.639 1.00 81.94 88 ARG A C 1
ATOM 682 O O . ARG A 1 88 ? 19.727 2.767 -26.443 1.00 81.94 88 ARG A O 1
ATOM 689 N N . ASN A 1 89 ? 19.280 2.248 -28.601 1.00 83.25 89 ASN A N 1
ATOM 690 C CA . ASN A 1 89 ? 18.494 1.027 -28.392 1.00 83.25 89 ASN A CA 1
ATOM 691 C C . ASN A 1 89 ? 17.150 1.213 -27.646 1.00 83.25 89 ASN A C 1
ATOM 693 O O . ASN A 1 89 ? 16.625 0.249 -27.102 1.00 83.25 89 ASN A O 1
ATOM 697 N N . ALA A 1 90 ? 16.577 2.420 -27.612 1.00 84.81 90 ALA A N 1
ATOM 698 C CA . ALA A 1 90 ? 15.289 2.692 -26.972 1.00 84.81 90 ALA A CA 1
ATOM 699 C C . ALA A 1 90 ? 14.467 3.739 -27.745 1.00 84.81 90 ALA A C 1
ATOM 701 O O . ALA A 1 90 ? 14.871 4.901 -27.893 1.00 84.81 90 ALA A O 1
ATOM 702 N N . HIS A 1 91 ? 13.279 3.339 -28.203 1.00 86.81 91 HIS A N 1
ATOM 703 C CA . HIS A 1 91 ? 12.317 4.246 -28.821 1.00 86.81 91 HIS A CA 1
ATOM 704 C C . HIS A 1 91 ? 11.515 5.005 -27.761 1.00 86.81 91 HIS A C 1
ATOM 706 O O . HIS A 1 91 ? 11.097 4.448 -26.750 1.00 86.81 91 HIS A O 1
ATOM 712 N N . ASN A 1 92 ? 11.306 6.295 -28.000 1.00 84.94 92 ASN A N 1
ATOM 713 C CA . ASN A 1 92 ? 10.456 7.129 -27.166 1.00 84.94 92 ASN A CA 1
ATOM 714 C C . ASN A 1 92 ? 9.060 7.188 -27.793 1.00 84.94 92 ASN A C 1
ATOM 716 O O . ASN A 1 92 ? 8.924 7.648 -28.924 1.00 84.94 92 ASN A O 1
ATOM 720 N N . THR A 1 93 ? 8.034 6.779 -27.050 1.00 83.56 93 THR A N 1
ATOM 721 C CA . THR A 1 93 ? 6.637 6.744 -27.519 1.00 83.56 93 THR A CA 1
ATOM 722 C C . THR A 1 93 ? 6.062 8.126 -27.840 1.00 83.56 93 THR A C 1
ATOM 724 O O . THR A 1 93 ? 5.081 8.228 -28.568 1.00 83.56 93 THR A O 1
ATOM 727 N N . LEU A 1 94 ? 6.682 9.198 -27.337 1.00 82.00 94 LEU A N 1
ATOM 728 C CA . LEU A 1 94 ? 6.340 10.586 -27.657 1.00 82.00 94 LEU A CA 1
ATOM 729 C C . LEU A 1 94 ? 7.084 11.117 -28.894 1.00 82.00 94 LEU A C 1
ATOM 731 O O . LEU A 1 94 ? 6.985 12.307 -29.214 1.00 82.00 94 LEU A O 1
ATOM 735 N N . SER A 1 95 ? 7.879 10.285 -29.575 1.00 84.81 95 SER A N 1
ATOM 736 C CA . SER A 1 95 ? 8.581 10.701 -30.786 1.00 84.81 95 SER A CA 1
ATOM 737 C C . SER A 1 95 ? 7.628 10.875 -31.971 1.00 84.81 95 SER A C 1
ATOM 739 O O . SER A 1 95 ? 6.546 10.305 -32.025 1.00 84.81 95 SER A O 1
ATOM 741 N N . SER A 1 96 ? 8.031 11.677 -32.958 1.00 87.19 96 SER A N 1
ATOM 742 C CA . SER A 1 96 ? 7.210 11.975 -34.143 1.00 87.19 96 SER A CA 1
ATOM 743 C C . SER A 1 96 ? 7.228 10.873 -35.212 1.00 87.19 96 SER A C 1
ATOM 745 O O . SER A 1 96 ? 6.724 11.088 -36.310 1.00 87.19 96 SER A O 1
ATOM 747 N N . HIS A 1 97 ? 7.870 9.738 -34.939 1.00 88.06 97 HIS A N 1
ATOM 748 C CA . HIS A 1 97 ? 8.018 8.608 -35.855 1.00 88.06 97 HIS A CA 1
ATOM 749 C C . HIS A 1 97 ? 7.650 7.309 -35.136 1.00 88.06 97 HIS A C 1
ATOM 751 O O . HIS A 1 97 ? 7.686 7.261 -33.911 1.00 88.06 97 HIS A O 1
ATOM 757 N N . SER A 1 98 ? 7.310 6.264 -35.892 1.00 89.94 98 SER A N 1
ATOM 758 C CA . SER A 1 98 ? 7.034 4.932 -35.346 1.00 89.94 98 SER A CA 1
ATOM 759 C C . SER A 1 98 ? 8.315 4.212 -34.925 1.00 89.94 98 SER A C 1
ATOM 761 O O . SER A 1 98 ? 9.388 4.464 -35.475 1.00 89.94 98 SER A O 1
ATOM 763 N N . GLU A 1 99 ? 8.188 3.247 -34.017 1.00 87.69 99 GLU A N 1
ATOM 764 C CA . GLU A 1 99 ? 9.293 2.405 -33.545 1.00 87.69 99 GLU A CA 1
ATOM 765 C C . GLU A 1 99 ? 10.083 1.760 -34.697 1.00 87.69 99 GLU A C 1
ATOM 767 O O . GLU A 1 99 ? 11.310 1.840 -34.733 1.00 87.69 99 GLU A O 1
ATOM 772 N N . SER A 1 100 ? 9.372 1.255 -35.710 1.00 88.69 100 SER A N 1
ATOM 773 C CA . SER A 1 100 ? 9.941 0.621 -36.908 1.00 88.69 100 SER A CA 1
ATOM 774 C C . SER A 1 100 ? 10.874 1.521 -37.722 1.00 88.69 100 SER A C 1
ATOM 776 O O . SER A 1 100 ? 11.735 1.028 -38.438 1.00 88.69 100 SER A O 1
ATOM 778 N N . ASN A 1 101 ? 10.696 2.842 -37.645 1.00 87.44 101 ASN A N 1
ATOM 779 C CA . ASN A 1 101 ? 11.484 3.823 -38.395 1.00 87.44 101 ASN A CA 1
ATOM 780 C C . ASN A 1 101 ? 12.523 4.526 -37.510 1.00 87.44 101 ASN A C 1
ATOM 782 O O . ASN A 1 101 ? 13.167 5.489 -37.933 1.00 87.44 101 ASN A O 1
ATOM 786 N N . CYS A 1 102 ? 12.677 4.089 -36.259 1.00 90.88 102 CYS A N 1
ATOM 787 C CA . CYS A 1 102 ? 13.567 4.730 -35.311 1.00 90.88 102 CYS A CA 1
ATOM 788 C C . CYS A 1 102 ? 15.023 4.391 -35.610 1.00 90.88 102 CYS A C 1
ATOM 790 O O . CYS A 1 102 ? 15.485 3.300 -35.301 1.00 90.88 102 CYS A O 1
ATOM 792 N N . TRP A 1 103 ? 15.805 5.359 -36.092 1.00 91.62 103 TRP A N 1
ATOM 793 C CA . TRP A 1 103 ? 17.242 5.169 -36.372 1.00 91.62 103 TRP A CA 1
ATOM 794 C C . TRP A 1 103 ? 18.097 4.833 -35.149 1.00 91.62 103 TRP A C 1
ATOM 796 O O . TRP A 1 103 ? 19.298 4.590 -35.262 1.00 91.62 103 TRP A O 1
ATOM 806 N N . MET A 1 104 ? 17.510 4.938 -33.962 1.00 88.75 104 MET A N 1
ATOM 807 C CA . MET A 1 104 ? 18.167 4.627 -32.709 1.00 88.75 104 MET A CA 1
ATOM 808 C C . MET A 1 104 ? 17.952 3.165 -32.279 1.00 88.75 104 MET A C 1
ATOM 810 O O . MET A 1 104 ? 18.748 2.659 -31.490 1.00 88.75 104 MET A O 1
ATOM 814 N N . LEU A 1 105 ? 16.920 2.508 -32.825 1.00 88.94 105 LEU A N 1
ATOM 815 C CA . LEU A 1 105 ? 16.709 1.056 -32.791 1.00 88.94 105 LEU A CA 1
ATOM 816 C C . LEU A 1 105 ? 17.256 0.368 -34.047 1.00 88.94 105 LEU A C 1
A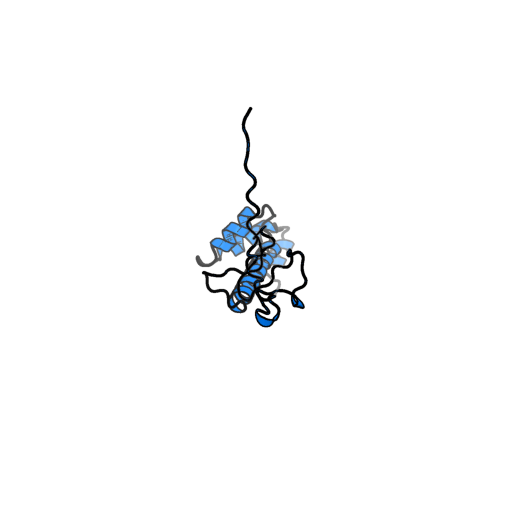TOM 818 O O . LEU A 1 105 ? 17.809 -0.721 -33.957 1.00 88.94 105 LEU A O 1
ATOM 822 N N . HIS A 1 106 ? 17.148 1.052 -35.186 1.00 89.44 106 HIS A N 1
ATOM 823 C CA . HIS A 1 106 ? 17.488 0.572 -36.520 1.00 89.44 106 HIS A CA 1
ATOM 824 C C . HIS A 1 106 ? 18.544 1.476 -37.179 1.00 89.44 106 HIS A C 1
ATOM 826 O O . HIS A 1 106 ? 18.208 2.310 -38.032 1.00 89.44 106 HIS A O 1
ATOM 832 N N . PRO A 1 107 ? 19.827 1.403 -36.770 1.00 85.94 107 PRO A N 1
ATOM 833 C CA . PRO A 1 107 ? 20.895 2.212 -37.358 1.00 85.94 107 PRO A CA 1
ATOM 834 C C . PRO A 1 107 ? 21.032 2.053 -38.878 1.00 85.94 107 PRO A C 1
ATOM 836 O O . PRO A 1 107 ? 21.477 2.987 -39.543 1.00 85.94 107 PRO A O 1
ATOM 839 N N . GLU A 1 108 ? 20.632 0.904 -39.423 1.00 85.69 108 GLU A N 1
ATOM 840 C CA . GLU A 1 108 ? 20.614 0.576 -40.849 1.00 85.69 108 GLU A CA 1
ATOM 841 C C . GLU A 1 108 ? 19.669 1.463 -41.668 1.00 85.69 108 GLU A C 1
ATOM 843 O O . GLU A 1 108 ? 19.908 1.687 -42.851 1.00 85.69 108 GLU A O 1
ATOM 848 N N . LEU A 1 109 ? 18.627 2.021 -41.041 1.00 85.81 109 LEU A N 1
ATOM 849 C CA . LEU A 1 109 ? 17.664 2.910 -41.698 1.00 85.81 109 LEU A CA 1
ATOM 850 C C . LEU A 1 109 ? 18.137 4.368 -41.749 1.00 85.81 109 LEU A C 1
ATOM 852 O O . LEU A 1 109 ? 17.442 5.230 -42.294 1.00 85.81 109 LEU A O 1
ATOM 856 N N . ARG A 1 110 ? 19.297 4.683 -41.157 1.00 85.06 110 ARG A N 1
ATOM 857 C CA . ARG A 1 110 ? 19.811 6.051 -41.116 1.00 85.06 110 ARG A CA 1
ATOM 858 C C . ARG A 1 110 ? 20.239 6.486 -42.526 1.00 85.06 110 ARG A C 1
ATOM 860 O O . ARG A 1 110 ? 21.133 5.866 -43.102 1.00 85.06 110 ARG A O 1
ATOM 867 N N . PRO A 1 111 ? 19.686 7.583 -43.074 1.00 82.81 111 PRO A N 1
ATOM 868 C CA . PRO A 1 111 ? 20.113 8.091 -44.368 1.00 82.81 111 PRO A CA 1
ATOM 869 C C . PRO A 1 111 ? 21.589 8.493 -44.314 1.00 82.81 111 PRO A C 1
ATOM 871 O O . PRO A 1 111 ? 22.044 9.110 -43.345 1.00 82.81 111 PRO A O 1
ATOM 874 N N . ALA A 1 112 ? 22.332 8.150 -45.367 1.00 77.81 112 ALA A N 1
ATOM 875 C CA . ALA A 1 112 ? 23.717 8.570 -45.517 1.00 77.81 112 ALA A CA 1
ATOM 876 C C . ALA A 1 112 ? 23.798 10.099 -45.427 1.00 77.81 112 ALA A C 1
ATOM 878 O O . ALA A 1 112 ? 22.997 10.820 -46.032 1.00 77.81 112 ALA A O 1
ATOM 879 N N . LYS A 1 113 ? 24.755 10.591 -44.636 1.00 71.81 113 LYS A N 1
ATOM 880 C CA . LYS A 1 113 ? 24.989 12.022 -44.460 1.00 71.81 113 LYS A CA 1
ATOM 881 C C . LYS A 1 113 ? 25.319 12.598 -45.841 1.00 71.81 113 LYS A C 1
ATOM 883 O O . LYS A 1 113 ? 26.367 12.297 -46.398 1.00 71.81 113 LYS A O 1
ATOM 888 N N . LYS A 1 114 ? 24.409 13.381 -46.425 1.00 59.78 114 LYS A N 1
ATOM 889 C CA . LYS A 1 114 ? 24.756 14.209 -47.579 1.00 59.78 114 LYS A CA 1
ATOM 890 C C . LYS A 1 114 ? 25.647 15.312 -47.032 1.00 59.78 114 LYS A C 1
ATOM 892 O O . LYS A 1 114 ? 25.156 16.169 -46.299 1.00 59.78 114 LYS A O 1
ATOM 897 N N . ASP A 1 115 ? 26.938 15.261 -47.332 1.00 50.22 115 ASP A N 1
ATOM 898 C CA . ASP A 1 115 ? 27.831 16.385 -47.092 1.00 50.22 115 ASP A CA 1
ATOM 899 C C . ASP A 1 115 ? 27.354 17.543 -47.971 1.00 50.22 115 ASP A C 1
ATOM 901 O O . ASP A 1 115 ? 27.649 17.636 -49.160 1.00 50.22 115 ASP A O 1
ATOM 905 N N . SER A 1 116 ? 26.518 18.405 -47.399 1.00 51.44 116 SER A N 1
ATOM 906 C CA . SER A 1 116 ? 26.084 19.639 -48.031 1.00 51.44 116 SER A CA 1
ATOM 907 C C . SER A 1 116 ? 27.245 20.629 -48.003 1.00 51.44 116 SER A C 1
ATOM 909 O O . SER A 1 116 ? 27.304 21.523 -47.160 1.00 51.44 116 SER A O 1
ATOM 911 N N . ALA A 1 117 ? 28.173 20.468 -48.945 1.00 48.72 117 ALA A N 1
ATOM 912 C CA . ALA A 1 117 ? 29.018 21.547 -49.423 1.00 48.72 117 ALA A CA 1
ATOM 913 C C . ALA A 1 117 ? 28.132 22.548 -50.181 1.00 48.72 117 ALA A C 1
ATOM 915 O O . ALA A 1 117 ? 28.048 22.528 -51.402 1.00 48.72 117 ALA A O 1
ATOM 916 N N . ASN A 1 118 ? 27.406 23.395 -49.450 1.00 43.09 118 ASN A N 1
ATOM 917 C CA . ASN A 1 118 ? 26.916 24.650 -50.006 1.00 43.09 118 ASN A CA 1
ATOM 918 C C . ASN A 1 118 ? 26.783 25.683 -48.886 1.00 43.09 118 ASN A C 1
ATOM 920 O O . ASN A 1 118 ? 25.738 25.860 -48.263 1.00 43.09 118 ASN A O 1
ATOM 924 N N . LYS A 1 119 ? 27.913 26.320 -48.585 1.00 41.31 119 LYS A N 1
ATOM 925 C CA . LYS A 1 119 ? 28.000 27.493 -47.724 1.00 41.31 119 LYS A CA 1
ATOM 926 C C . LYS A 1 119 ? 27.609 28.696 -48.587 1.00 41.31 119 LYS A C 1
ATOM 928 O O . LYS A 1 119 ? 28.469 29.309 -49.205 1.00 41.31 119 LYS A O 1
ATOM 933 N N . THR A 1 120 ? 26.320 29.014 -48.681 1.00 40.78 120 THR A N 1
ATOM 934 C CA . THR A 1 120 ? 25.902 30.331 -49.179 1.00 40.78 120 THR A CA 1
ATOM 935 C C . THR A 1 120 ? 26.161 31.349 -48.077 1.00 40.78 120 THR A C 1
ATOM 937 O O . THR A 1 120 ? 25.469 31.376 -47.059 1.00 40.78 120 THR A O 1
ATOM 940 N N . GLU A 1 121 ? 27.220 32.132 -48.261 1.00 36.03 121 GLU A N 1
ATOM 941 C CA . GLU A 1 121 ? 27.581 33.275 -47.431 1.00 36.03 121 GLU A CA 1
ATOM 942 C C . GLU A 1 121 ? 26.511 34.365 -47.560 1.00 36.03 121 GLU A C 1
ATOM 944 O O . GLU A 1 121 ? 26.333 34.959 -48.619 1.00 36.03 121 GLU A O 1
ATOM 949 N N . ALA A 1 122 ? 25.784 34.621 -46.473 1.00 37.66 122 ALA A N 1
ATOM 950 C CA . ALA A 1 122 ? 24.966 35.816 -46.330 1.00 37.66 122 ALA A CA 1
ATOM 951 C C . ALA A 1 122 ? 25.840 36.927 -45.728 1.00 37.66 122 ALA A C 1
ATOM 953 O O . ALA A 1 122 ? 26.087 36.970 -44.522 1.00 37.66 122 ALA A O 1
ATOM 954 N N . THR A 1 123 ? 26.345 37.811 -46.585 1.00 39.66 123 THR A N 1
ATOM 955 C CA . THR A 1 123 ? 26.944 39.094 -46.204 1.00 39.66 123 THR A CA 1
ATOM 956 C C . THR A 1 123 ? 25.865 40.018 -45.637 1.00 39.66 123 THR A C 1
ATOM 958 O O . THR A 1 123 ? 24.987 40.463 -46.371 1.00 39.66 123 THR A O 1
ATOM 961 N N . ASN A 1 124 ? 25.938 40.332 -44.341 1.00 39.44 124 ASN A N 1
ATOM 962 C CA . ASN A 1 124 ? 25.153 41.405 -43.726 1.00 39.44 124 ASN A CA 1
ATOM 963 C C . ASN A 1 124 ? 25.864 42.752 -43.936 1.00 39.44 124 ASN A C 1
ATOM 965 O O . ASN A 1 124 ? 26.854 43.049 -43.268 1.00 39.44 124 ASN A O 1
ATOM 969 N N . THR A 1 125 ? 25.341 43.581 -44.840 1.00 37.34 125 THR A N 1
ATOM 970 C CA . THR A 1 125 ? 25.612 45.024 -44.894 1.00 37.34 125 THR A CA 1
ATOM 971 C C . THR A 1 125 ? 24.783 45.731 -43.822 1.00 37.34 125 THR A C 1
ATOM 973 O O . THR A 1 125 ? 23.555 45.694 -43.860 1.00 37.34 125 THR A O 1
ATOM 976 N N . LYS A 1 126 ? 25.462 46.361 -42.860 1.00 37.03 126 LYS A N 1
ATOM 977 C CA . LYS A 1 126 ? 24.880 47.235 -41.835 1.00 37.03 126 LYS A CA 1
ATOM 978 C C . LYS A 1 126 ? 24.804 48.663 -42.389 1.00 37.03 126 LYS A C 1
ATOM 980 O O . LYS A 1 126 ? 25.824 49.175 -42.844 1.00 37.03 126 LYS A O 1
ATOM 985 N N . THR A 1 127 ? 23.610 49.253 -42.373 1.00 35.97 127 THR A N 1
ATOM 986 C CA . THR A 1 127 ? 23.363 50.693 -42.574 1.00 35.97 127 THR A CA 1
ATOM 987 C C . THR A 1 127 ? 23.490 51.427 -41.245 1.00 35.97 127 THR A C 1
ATOM 989 O O . THR A 1 127 ? 23.169 50.804 -40.204 1.00 35.97 127 THR A O 1
#

Organism: Puccinia graminis f. sp. tritici (strain CRL 75-36-700-3 / race SCCL) (NCBI:txid418459)

Secondary structure (DSSP, 8-state):
---HHHHHHHTT-PPPHHHHHHHHHTT--GGGHHHHHHHHTS-S---HHHHHHHHHHHHHHHHHHHHS---TT-----------PPBTTB--TTSSS-GGG-TTT-GGGSPP---------------

pLDDT: mean 75.76, std 17.03, range [35.97, 93.31]

Sequence (127 aa):
MKTFKTRLIEVGWSLPADSIGHLVMDKFPASLDNIANVITHTGKEITLDTVVDHLRLHAHNLESRAIGNGTKSDPITLFTDSSRRCKRNAHNTLSSHSESNCWMLHPELRPAKKDSANKTEATNTKT